Protein AF-T1JC54-F1 (afdb_monomer_lite)

pLDDT: mean 75.32, std 17.72, range [36.88, 95.38]

Secondary structure (DSSP, 8-state):
---------PPP----------EEEEETTEEEEE-HHHHHHHHHHHHHHHHHHHHHHHHHHHHHHHHHHHHHHHHTTT-TTSEEEGGGSPPPTT-HHHHHHTTTSEEEPHHHHHHHHHHHHHHHHHHTTS----TTHHHHHH--

InterPro domains:
  IPR022242 Transposable element P transposase-like, C-terminal [PF12596] (42-88)

Foldseek 3Di:
DDDDDDDPDPDPPPPVDDPPDQDFDDDDPDTDGQDPVNVVVVVVVVVVVVVVVVVVVLVVLLVLQQVQQVVCVVCCVPPVPQAAFLCVDDDDPSRVCCVPQVGNTGGGDPVSSVVSVVLVVVCCVQCPPHRDPDPPVVVVSPPD

Structure (mmCIF, N/CA/C/O backbone):
data_AF-T1JC54-F1
#
_entry.id   AF-T1JC54-F1
#
loop_
_atom_site.group_PDB
_atom_site.id
_atom_site.type_symbol
_atom_site.label_atom_id
_atom_site.label_alt_id
_atom_site.label_comp_id
_atom_site.label_asym_id
_atom_site.label_entity_id
_atom_site.label_seq_id
_atom_site.pdbx_PDB_ins_code
_atom_site.Cartn_x
_atom_site.Cartn_y
_atom_site.Cartn_z
_atom_site.occupancy
_atom_site.B_iso_or_equiv
_atom_site.auth_seq_id
_atom_site.auth_comp_id
_atom_site.auth_asym_id
_atom_site.auth_atom_id
_atom_site.pdbx_PDB_model_num
ATOM 1 N N . MET A 1 1 ? -21.654 61.729 -17.104 1.00 39.25 1 MET A N 1
ATOM 2 C CA . MET A 1 1 ? -22.690 60.831 -17.650 1.00 39.25 1 MET A CA 1
ATOM 3 C C . MET A 1 1 ? -22.700 59.593 -16.783 1.00 39.25 1 MET A C 1
ATOM 5 O O . MET A 1 1 ? -21.675 58.936 -16.685 1.00 39.25 1 MET A O 1
ATOM 9 N N . LEU A 1 2 ? -23.805 59.367 -16.080 1.00 36.88 2 LEU A N 1
ATOM 10 C CA . LEU A 1 2 ? -24.058 58.153 -15.312 1.00 36.88 2 LEU A CA 1
ATOM 11 C C . LEU A 1 2 ? -24.403 57.040 -16.307 1.00 36.88 2 LEU A C 1
ATOM 13 O O . LEU A 1 2 ? -25.342 57.209 -17.083 1.00 36.88 2 LEU A O 1
ATOM 17 N N . SER A 1 3 ? -23.667 55.932 -16.286 1.00 39.19 3 SER A N 1
ATOM 18 C CA . SER A 1 3 ? -24.131 54.663 -16.848 1.00 39.19 3 SER A CA 1
ATOM 19 C C . SER A 1 3 ? -24.284 53.671 -15.702 1.00 39.19 3 SER A C 1
ATOM 21 O O . SER A 1 3 ? -23.303 53.206 -15.126 1.00 39.19 3 SER A O 1
ATOM 23 N N . SER A 1 4 ? -25.541 53.434 -15.350 1.00 39.88 4 SER A N 1
ATOM 24 C CA . SER A 1 4 ? -26.026 52.384 -14.458 1.00 39.88 4 SER A CA 1
ATOM 25 C C . SER A 1 4 ? -25.863 50.991 -15.088 1.00 39.88 4 SER A C 1
ATOM 27 O O . SER A 1 4 ? -25.508 50.912 -16.263 1.00 39.88 4 SER A O 1
ATOM 29 N N . VAL A 1 5 ? -26.284 49.957 -14.332 1.00 38.44 5 VAL A N 1
ATOM 30 C CA . VAL A 1 5 ? -26.565 48.539 -14.698 1.00 38.44 5 VAL A CA 1
ATOM 31 C C . VAL A 1 5 ? -25.471 47.588 -14.185 1.00 38.44 5 VAL A C 1
ATOM 33 O O . VAL A 1 5 ? -24.309 47.783 -14.502 1.00 38.44 5 VAL A O 1
ATOM 36 N N . VAL A 1 6 ? -25.723 46.539 -13.394 1.00 41.41 6 VAL A N 1
ATOM 37 C CA . VAL A 1 6 ? -26.920 45.968 -12.745 1.00 41.41 6 VAL A CA 1
ATOM 38 C C . VAL A 1 6 ? -26.399 45.274 -11.481 1.00 41.41 6 VAL A C 1
ATOM 40 O O . VAL A 1 6 ? -25.429 44.525 -11.550 1.00 41.41 6 VAL A O 1
ATOM 43 N N . ILE A 1 7 ? -27.009 45.547 -10.328 1.00 41.47 7 ILE A N 1
ATOM 44 C CA . ILE A 1 7 ? -26.816 44.731 -9.128 1.00 41.47 7 ILE A CA 1
ATOM 45 C C . ILE A 1 7 ? -27.776 43.556 -9.301 1.00 41.47 7 ILE A C 1
ATOM 47 O O . ILE A 1 7 ? -28.990 43.764 -9.354 1.00 41.47 7 ILE A O 1
ATOM 51 N N . GLU A 1 8 ? -27.243 42.350 -9.480 1.00 43.28 8 GLU A N 1
ATOM 52 C CA . GLU A 1 8 ? -28.049 41.135 -9.412 1.00 43.28 8 GLU A CA 1
ATOM 53 C C . GLU A 1 8 ? -28.655 41.048 -8.009 1.00 43.28 8 GLU A C 1
ATOM 55 O O . GLU A 1 8 ? -27.952 40.942 -7.006 1.00 43.28 8 GLU A O 1
ATOM 60 N N . ASN A 1 9 ? -29.981 41.166 -7.949 1.00 43.69 9 ASN A N 1
ATOM 61 C CA . ASN A 1 9 ? -30.753 40.928 -6.743 1.00 43.69 9 ASN A CA 1
ATOM 62 C C . ASN A 1 9 ? -30.719 39.427 -6.447 1.00 43.69 9 ASN A C 1
ATOM 64 O O . ASN A 1 9 ? -31.554 38.676 -6.953 1.00 43.69 9 ASN A O 1
ATOM 68 N N . THR A 1 10 ? -29.772 38.982 -5.627 1.00 49.59 10 THR A N 1
ATOM 69 C CA . THR A 1 10 ? -29.915 37.715 -4.911 1.00 49.59 10 THR A CA 1
ATOM 70 C C . THR A 1 10 ? -31.122 37.872 -3.984 1.00 49.59 10 THR A C 1
ATOM 72 O O . THR A 1 10 ? -31.122 38.798 -3.166 1.00 49.59 10 THR A O 1
ATOM 75 N N . PRO A 1 11 ? -32.184 37.057 -4.106 1.00 49.34 11 PRO A N 1
ATOM 76 C CA . PRO A 1 11 ? -33.288 37.144 -3.165 1.00 49.34 11 PRO A CA 1
ATOM 77 C C . PRO A 1 11 ? -32.750 36.801 -1.768 1.00 49.34 11 PRO A C 1
ATOM 79 O O . PRO A 1 11 ? -31.991 35.833 -1.643 1.00 49.34 11 PRO A O 1
ATOM 82 N N . PRO A 1 12 ? -33.090 37.569 -0.717 1.00 49.19 12 PRO A N 1
ATOM 83 C CA . PRO A 1 12 ? -32.797 37.130 0.633 1.00 49.19 12 PRO A CA 1
ATOM 84 C C . PRO A 1 12 ? -33.576 35.833 0.852 1.00 49.19 12 PRO A C 1
ATOM 86 O O . PRO A 1 12 ? -34.796 35.795 0.693 1.00 49.19 12 PRO A O 1
ATOM 89 N N . LEU A 1 13 ? -32.86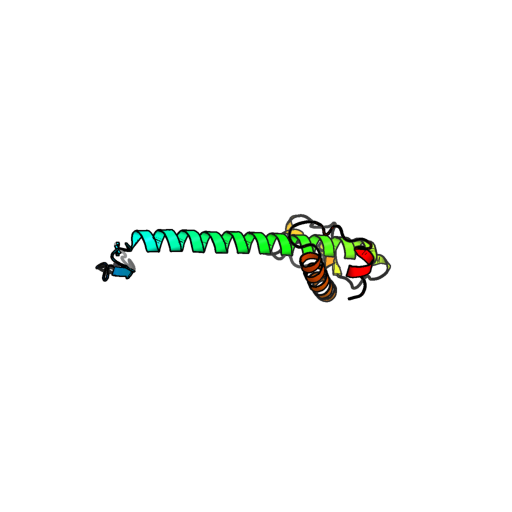2 34.752 1.156 1.00 49.97 13 LEU A N 1
ATOM 90 C CA . LEU A 1 13 ? -33.465 33.545 1.704 1.00 49.97 13 LEU A CA 1
ATOM 91 C C . LEU A 1 13 ? -33.923 33.877 3.132 1.00 49.97 13 LEU A C 1
ATOM 93 O O . LEU A 1 13 ? -33.269 33.497 4.095 1.00 49.97 13 LEU A O 1
ATOM 97 N N . ASP A 1 14 ? -35.032 34.607 3.258 1.00 49.25 14 ASP A N 1
ATOM 98 C CA . ASP A 1 14 ? -35.851 34.610 4.473 1.00 49.25 14 ASP A CA 1
ATOM 99 C C . ASP A 1 14 ? -36.591 33.270 4.507 1.00 49.25 14 ASP A C 1
ATOM 101 O O . ASP A 1 14 ? -37.769 33.149 4.167 1.00 49.25 14 ASP A O 1
ATOM 105 N N . VAL A 1 15 ? -35.848 32.219 4.846 1.00 50.69 15 VAL A N 1
ATOM 106 C CA . VAL A 1 15 ? -36.454 31.002 5.369 1.00 50.69 15 VAL A CA 1
ATOM 107 C C . VAL A 1 15 ? -36.618 31.272 6.855 1.00 50.69 15 VAL A C 1
ATOM 109 O O . VAL A 1 15 ? -35.665 31.151 7.621 1.00 50.69 15 VAL A O 1
ATOM 112 N N . ASP A 1 16 ? -37.812 31.719 7.237 1.00 45.62 16 ASP A N 1
ATOM 113 C CA . ASP A 1 16 ? -38.235 31.792 8.633 1.00 45.62 16 ASP A CA 1
ATOM 114 C C . ASP A 1 16 ? -38.258 30.355 9.173 1.00 45.62 16 ASP A C 1
ATOM 116 O O . ASP A 1 16 ? -39.225 29.609 9.000 1.00 45.62 16 ASP A O 1
ATOM 120 N N . TYR A 1 17 ? -37.112 29.912 9.696 1.00 47.28 17 TYR A N 1
ATOM 121 C CA . TYR A 1 17 ? -36.963 28.601 10.305 1.00 47.28 17 TYR A CA 1
ATOM 122 C C . TYR A 1 17 ? -37.704 28.623 11.638 1.00 47.28 17 TYR A C 1
ATOM 124 O O . TYR A 1 17 ? -37.202 29.105 12.654 1.00 47.28 17 TYR A O 1
ATOM 132 N N . THR A 1 18 ? -38.927 28.113 11.617 1.00 47.12 18 THR A N 1
ATOM 133 C CA . THR A 1 18 ? -39.642 27.712 12.822 1.00 47.12 18 THR A CA 1
ATOM 134 C C . THR A 1 18 ? -39.162 26.296 13.164 1.00 47.12 18 THR A C 1
ATOM 136 O O . THR A 1 18 ? -39.318 25.404 12.328 1.00 47.12 18 THR A O 1
ATOM 139 N N . PRO A 1 19 ? -38.522 26.061 14.330 1.00 47.00 19 PRO A N 1
ATOM 140 C CA . PRO A 1 19 ? -38.093 24.723 14.716 1.00 47.00 19 PRO A CA 1
ATOM 141 C C . PRO A 1 19 ? -39.348 23.918 15.038 1.00 47.00 19 PRO A C 1
ATOM 143 O O . PRO A 1 19 ? -39.925 24.045 16.121 1.00 47.00 19 PRO A O 1
ATOM 146 N N . GLU A 1 20 ? -39.830 23.149 14.071 1.00 57.28 20 GLU A N 1
ATOM 147 C CA . GLU A 1 20 ? -40.944 22.244 14.297 1.00 57.28 20 GLU A CA 1
ATOM 148 C C . GLU A 1 20 ? -40.407 20.874 14.741 1.00 57.28 20 GLU A C 1
ATOM 150 O O . GLU A 1 20 ? -39.703 20.188 14.003 1.00 57.28 20 GLU A O 1
ATOM 155 N N . GLU A 1 21 ? -40.819 20.518 15.966 1.00 58.88 21 GLU A N 1
ATOM 156 C CA . GLU A 1 21 ? -40.906 19.184 16.583 1.00 58.88 21 GLU A CA 1
ATOM 157 C C . GLU A 1 21 ? -39.758 18.741 17.521 1.00 58.88 21 GLU A C 1
ATOM 159 O O . GLU A 1 21 ? -38.793 18.084 17.138 1.00 58.88 21 GLU A O 1
ATOM 164 N N . GLU A 1 22 ? -39.941 19.001 18.828 1.00 51.47 22 GLU A N 1
ATOM 165 C CA . GLU A 1 22 ? -39.297 18.221 19.896 1.00 51.47 22 GLU A CA 1
ATOM 166 C C . GLU A 1 22 ? -39.735 16.749 19.793 1.00 51.47 22 GLU A C 1
ATOM 168 O O . GLU A 1 22 ? -40.912 16.415 19.968 1.00 51.47 22 GLU A O 1
ATOM 173 N N . ILE A 1 23 ? -38.785 15.843 19.549 1.00 53.81 23 ILE A N 1
ATOM 174 C CA . ILE A 1 23 ? -39.060 14.404 19.513 1.00 53.81 23 ILE A CA 1
ATOM 175 C C . ILE A 1 23 ? -39.040 13.872 20.950 1.00 53.81 23 ILE A C 1
ATOM 177 O O . ILE A 1 23 ? -37.984 13.682 21.556 1.00 53.81 23 ILE A O 1
ATOM 181 N N . ILE A 1 24 ? -40.228 13.618 21.503 1.00 52.25 24 ILE A N 1
ATOM 182 C CA . ILE A 1 24 ? -40.392 13.039 22.842 1.00 52.25 24 ILE A CA 1
ATOM 183 C C . ILE A 1 24 ? -40.366 11.510 22.744 1.00 52.25 24 ILE A C 1
ATOM 185 O O . ILE A 1 24 ? -41.358 10.880 22.368 1.00 52.25 24 ILE A O 1
ATOM 189 N N . MET A 1 25 ? -39.250 10.900 23.143 1.00 49.59 25 MET A N 1
ATOM 190 C CA . MET A 1 25 ? -39.117 9.442 23.242 1.00 49.59 25 MET A CA 1
ATOM 191 C C . MET A 1 25 ? -39.479 8.997 24.664 1.00 49.59 25 MET A C 1
ATOM 193 O O . MET A 1 25 ? -38.876 9.446 25.640 1.00 49.59 25 MET A O 1
ATOM 197 N N . ARG A 1 26 ? -40.486 8.122 24.800 1.00 45.19 26 ARG A N 1
ATOM 198 C CA . ARG A 1 26 ? -40.891 7.539 26.091 1.00 45.19 26 ARG A CA 1
ATOM 199 C C . ARG A 1 26 ? -40.381 6.108 26.205 1.00 45.19 26 ARG A C 1
ATOM 201 O O . ARG A 1 26 ? -40.763 5.264 25.400 1.00 45.19 26 ARG A O 1
ATOM 208 N N . SER A 1 27 ? -39.591 5.836 27.237 1.00 49.69 27 SER A N 1
ATOM 209 C CA . SER A 1 27 ? -39.210 4.484 27.653 1.00 49.69 27 SER A CA 1
ATOM 210 C C . SER A 1 27 ? -39.341 4.386 29.171 1.00 49.69 27 SER A C 1
ATOM 212 O O . SER A 1 27 ? -38.839 5.251 29.879 1.00 49.69 27 SER A O 1
ATOM 214 N N . ASP A 1 28 ? -40.065 3.370 29.646 1.00 55.16 28 ASP A N 1
ATOM 215 C CA . ASP A 1 28 ? -40.226 2.943 31.046 1.00 55.16 28 ASP A CA 1
ATOM 216 C C . ASP A 1 28 ? -40.091 4.050 32.116 1.00 55.16 28 ASP A C 1
ATOM 218 O O . ASP A 1 28 ? -39.202 4.032 32.962 1.00 55.16 28 ASP A O 1
ATOM 222 N N . ASN A 1 29 ? -41.051 4.986 32.099 1.00 57.31 29 ASN A N 1
ATOM 223 C CA . ASN A 1 29 ? -41.245 6.106 33.038 1.00 57.31 29 ASN A CA 1
ATOM 224 C C . ASN A 1 29 ? -40.254 7.285 32.984 1.00 57.31 29 ASN A C 1
ATOM 226 O O . ASN A 1 29 ? -40.401 8.207 33.789 1.00 57.31 29 ASN A O 1
ATOM 230 N N . GLU A 1 30 ? -39.350 7.348 32.008 1.00 52.66 30 GLU A N 1
ATOM 231 C CA . GLU A 1 30 ? -38.515 8.532 31.766 1.00 52.66 30 GLU A CA 1
ATOM 232 C C . GLU A 1 30 ? -38.902 9.232 30.452 1.00 52.66 30 GLU A C 1
ATOM 234 O O . GLU A 1 30 ? -39.148 8.601 29.418 1.00 52.66 30 GLU A O 1
ATOM 239 N N . ILE A 1 31 ? -39.015 10.563 30.512 1.00 54.59 31 ILE A N 1
ATOM 240 C CA . ILE A 1 31 ? -39.235 11.428 29.348 1.00 54.59 31 ILE A CA 1
ATOM 241 C C . ILE A 1 31 ? -37.868 11.971 28.943 1.00 54.59 31 ILE A C 1
ATOM 243 O O . ILE A 1 31 ? -37.303 12.792 29.662 1.00 54.59 31 ILE A O 1
ATOM 247 N N . PHE A 1 32 ? -37.360 11.531 27.793 1.00 53.59 32 PHE A N 1
ATOM 248 C CA . PHE A 1 32 ? -36.184 12.132 27.171 1.00 53.59 32 PHE A CA 1
ATOM 249 C C . PHE A 1 32 ? -36.642 13.136 26.113 1.00 53.59 32 PHE A C 1
ATOM 251 O O . PHE A 1 32 ? -37.328 12.775 25.154 1.00 53.59 32 PHE A O 1
ATOM 258 N N . THR A 1 33 ? -36.280 14.401 26.306 1.00 54.22 33 THR A N 1
ATOM 259 C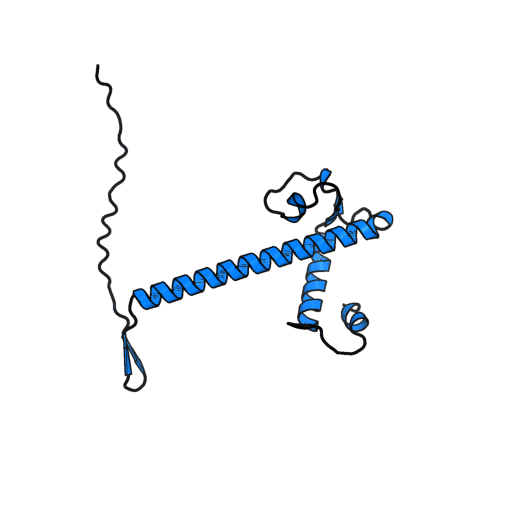 CA . THR A 1 33 ? -36.414 15.456 25.296 1.00 54.22 33 THR A CA 1
ATOM 260 C C . THR A 1 33 ? -35.115 15.520 24.510 1.00 54.22 33 THR A C 1
ATOM 262 O O . THR A 1 33 ? -34.093 15.921 25.066 1.00 54.22 33 THR A O 1
ATOM 265 N N . ILE A 1 34 ? -35.144 15.097 23.246 1.00 59.38 34 ILE A N 1
ATOM 266 C CA . ILE A 1 34 ? -34.014 15.274 22.333 1.00 59.38 34 ILE A CA 1
ATOM 267 C C . ILE A 1 34 ? -34.160 16.660 21.710 1.00 59.38 34 ILE A C 1
ATOM 269 O O . ILE A 1 34 ? -35.177 16.953 21.080 1.00 59.38 34 ILE A O 1
ATOM 273 N N . THR A 1 35 ? -33.166 17.517 21.912 1.00 65.44 35 THR A N 1
ATOM 274 C CA . THR A 1 35 ? -33.147 18.860 21.331 1.00 65.44 35 THR A CA 1
ATOM 275 C C . THR A 1 35 ? -32.480 18.850 19.958 1.00 65.44 35 THR A C 1
ATOM 277 O O . THR A 1 35 ? -31.672 17.979 19.638 1.00 65.44 35 THR A O 1
ATOM 280 N N . GLU A 1 36 ? -32.772 19.858 19.139 1.00 64.38 36 GLU A N 1
ATOM 281 C CA . GLU A 1 36 ? -32.110 20.068 17.843 1.00 64.38 36 GLU A CA 1
ATOM 282 C C . GLU A 1 36 ? -30.578 20.151 17.985 1.00 64.38 36 GLU A C 1
ATOM 284 O O . GLU A 1 36 ? -29.826 19.683 17.130 1.00 64.38 36 GLU A O 1
ATOM 289 N N . LYS A 1 37 ? -30.110 20.663 19.129 1.00 63.81 37 LYS A N 1
ATOM 290 C CA . LYS A 1 37 ? -28.698 20.696 19.494 1.00 63.81 37 LYS A CA 1
ATOM 291 C C . LYS A 1 37 ? -28.108 19.290 19.641 1.00 63.81 37 LYS A C 1
ATOM 293 O O . LYS A 1 37 ? -27.035 19.048 19.094 1.00 63.81 37 LYS A O 1
ATOM 298 N N . ASP A 1 38 ? -28.822 18.369 20.288 1.00 63.78 38 ASP A N 1
ATOM 299 C CA . ASP A 1 38 ? -28.389 16.975 20.450 1.00 63.78 38 ASP A CA 1
ATOM 300 C C . ASP A 1 38 ? -28.308 16.252 19.092 1.00 63.78 38 ASP A C 1
ATOM 302 O O . ASP A 1 38 ? -27.371 15.494 18.849 1.00 63.78 38 ASP A O 1
ATOM 306 N N . LEU A 1 39 ? -29.232 16.535 18.161 1.00 62.81 39 LEU A N 1
ATOM 307 C CA . LEU A 1 39 ? -29.129 16.044 16.777 1.00 62.81 39 LEU A CA 1
ATOM 308 C C . LEU A 1 39 ? -27.957 16.676 16.017 1.00 62.81 39 LEU A C 1
ATOM 310 O O . LEU A 1 39 ? -27.293 15.987 15.242 1.00 62.81 39 LEU A O 1
ATOM 314 N N . SER A 1 40 ? -27.703 17.973 16.215 1.00 65.56 40 SER A N 1
ATOM 315 C CA . SER A 1 40 ? -26.614 18.687 15.539 1.00 65.56 40 SER A CA 1
ATOM 316 C C . SER A 1 40 ? -25.234 18.197 15.985 1.00 65.56 40 SER A C 1
ATOM 318 O O . SER A 1 40 ? -24.353 18.011 15.147 1.00 65.56 40 SER A O 1
ATOM 320 N N . GLU A 1 41 ? -25.059 17.918 17.280 1.00 61.06 41 GLU A N 1
ATOM 321 C CA . GLU A 1 41 ? -23.803 17.421 17.847 1.00 61.06 41 GLU A CA 1
ATOM 322 C C . GLU A 1 41 ? -23.524 15.983 17.379 1.00 61.06 41 GLU A C 1
ATOM 324 O O . GLU A 1 41 ? -22.431 15.703 16.890 1.00 61.06 41 GLU A O 1
ATOM 329 N N . VAL A 1 42 ? -24.534 15.102 17.386 1.00 65.31 42 VAL A N 1
ATOM 330 C CA . VAL A 1 42 ? -24.408 13.724 16.865 1.00 65.31 42 VAL A CA 1
ATOM 331 C C . VAL A 1 42 ? -24.083 13.700 15.365 1.00 65.31 42 VAL A C 1
ATOM 333 O O . VAL A 1 42 ? -23.312 12.854 14.911 1.00 65.31 42 VAL A O 1
ATOM 336 N N . ASN A 1 43 ? -24.646 14.623 14.581 1.00 66.62 43 ASN A N 1
ATOM 337 C CA . ASN A 1 43 ? -24.388 14.706 13.142 1.00 66.62 43 ASN A CA 1
ATOM 338 C C . ASN A 1 43 ? -22.954 15.182 12.842 1.00 66.62 43 ASN A C 1
ATOM 340 O O . ASN A 1 43 ? -22.282 14.615 11.981 1.00 66.62 43 ASN A O 1
ATOM 344 N N . LEU A 1 44 ? -22.448 16.165 13.596 1.00 74.00 44 LEU A N 1
ATOM 345 C CA . LEU A 1 44 ? -21.062 16.632 13.476 1.00 74.00 44 LEU A CA 1
ATOM 346 C C . LEU A 1 44 ? -20.046 15.552 13.871 1.00 74.00 44 LEU A C 1
ATOM 348 O O . LEU A 1 44 ? -19.041 15.382 13.178 1.00 74.00 44 LEU A O 1
ATOM 352 N N . ASP A 1 45 ? -20.320 14.789 14.929 1.00 82.62 45 ASP A N 1
ATOM 353 C CA . ASP A 1 45 ? -19.465 13.671 15.343 1.00 82.62 45 ASP A CA 1
ATOM 354 C C . ASP A 1 45 ? -19.436 12.550 14.293 1.00 82.62 45 ASP A C 1
ATOM 356 O O . ASP A 1 45 ? -18.381 11.973 14.018 1.00 82.62 45 ASP A O 1
ATOM 360 N N . LEU A 1 46 ? -20.577 12.265 13.659 1.00 83.06 46 LEU A N 1
ATOM 361 C CA . LEU A 1 46 ? -20.671 11.265 12.598 1.00 83.06 46 LEU A CA 1
ATOM 362 C C . LEU A 1 46 ? -19.951 11.707 11.313 1.00 83.06 46 LEU A C 1
ATOM 364 O O . LEU A 1 46 ? -19.236 10.906 10.711 1.00 83.06 46 LEU A O 1
ATOM 368 N N . LEU A 1 47 ? -20.113 12.969 10.905 1.00 84.94 47 LEU A N 1
ATOM 369 C CA . LEU A 1 47 ? -19.392 13.551 9.765 1.00 84.94 47 LEU A CA 1
ATOM 370 C C . LEU A 1 47 ? -17.882 13.455 9.971 1.00 84.94 47 LEU A C 1
ATOM 372 O O . LEU A 1 47 ? -17.173 12.926 9.117 1.00 84.94 47 LEU A O 1
ATOM 376 N N . LYS A 1 48 ? -17.410 13.872 11.147 1.00 86.50 48 LYS A N 1
ATOM 377 C CA . LYS A 1 48 ? -15.997 13.794 11.511 1.00 86.50 48 LYS A CA 1
ATOM 378 C C . LYS A 1 48 ? -15.469 12.358 11.465 1.00 86.50 48 LYS A C 1
ATOM 380 O O . LYS A 1 48 ? -14.380 12.125 10.952 1.00 86.50 48 LYS A O 1
ATOM 385 N N . PHE A 1 49 ? -16.239 11.389 11.960 1.00 85.25 49 PHE A N 1
ATOM 386 C CA . PHE A 1 49 ? -15.860 9.977 11.889 1.00 85.25 49 PHE A CA 1
ATOM 387 C C . PHE A 1 49 ? -15.673 9.492 10.442 1.00 85.25 49 PHE A C 1
ATOM 389 O O . PHE A 1 49 ? -14.714 8.772 10.161 1.00 85.25 49 PHE A O 1
ATOM 396 N N . PHE A 1 50 ? -16.563 9.876 9.521 1.00 85.81 50 PHE A N 1
ATOM 397 C CA . PHE A 1 50 ? -16.436 9.497 8.111 1.00 85.81 50 PHE A CA 1
ATOM 398 C C . PHE A 1 50 ? -15.239 10.160 7.429 1.00 85.81 50 PHE A C 1
ATOM 400 O O . PHE A 1 50 ? -14.528 9.481 6.692 1.00 85.81 50 PHE A O 1
ATOM 407 N N . GLU A 1 51 ? -14.983 11.437 7.712 1.00 89.25 51 GLU A N 1
ATOM 408 C CA . GLU A 1 51 ? -13.802 12.147 7.205 1.00 89.25 51 GLU A CA 1
ATOM 409 C C . GLU A 1 51 ? -12.502 11.488 7.691 1.00 89.25 51 GLU A C 1
ATOM 411 O O . GLU A 1 51 ? -11.589 11.242 6.904 1.00 89.25 51 GLU A O 1
ATOM 416 N N . GLU A 1 52 ? -12.422 11.131 8.977 1.00 90.62 52 GLU A N 1
ATOM 417 C CA . GLU A 1 52 ? -11.270 10.415 9.539 1.00 90.62 52 GLU A CA 1
ATOM 418 C C . GLU A 1 52 ? -11.078 9.039 8.881 1.00 90.62 52 GLU A C 1
ATOM 420 O O . GLU A 1 52 ? -9.956 8.666 8.533 1.00 90.62 52 GLU A O 1
ATOM 425 N N . GLN A 1 53 ? -12.168 8.300 8.665 1.00 88.56 53 GLN A N 1
ATOM 426 C CA . GLN A 1 53 ? -12.160 7.022 7.947 1.00 88.56 53 GLN A CA 1
ATOM 427 C C . GLN A 1 53 ? -11.656 7.168 6.509 1.00 88.56 53 GLN A C 1
ATOM 429 O O . GLN A 1 53 ? -10.805 6.391 6.079 1.00 88.56 53 GLN A O 1
ATOM 434 N N . GLU A 1 54 ? -12.148 8.159 5.768 1.00 89.31 54 GLU A N 1
ATOM 435 C CA . GLU A 1 54 ? -11.740 8.411 4.386 1.00 89.31 54 GLU A CA 1
ATOM 436 C C . GLU A 1 54 ? -10.246 8.735 4.294 1.00 89.31 54 GLU A C 1
ATOM 438 O O . GLU A 1 54 ? -9.537 8.156 3.469 1.00 89.31 54 GLU A O 1
ATOM 443 N N . VAL A 1 55 ? -9.739 9.577 5.200 1.00 89.06 55 VAL A N 1
ATOM 444 C CA . VAL A 1 55 ? -8.309 9.904 5.278 1.00 89.06 55 VAL A CA 1
ATOM 445 C C . VAL A 1 55 ? -7.473 8.660 5.586 1.00 89.06 55 VAL A C 1
ATOM 447 O O . VAL A 1 55 ? -6.453 8.436 4.933 1.00 89.06 55 VAL A O 1
ATOM 450 N N . CYS A 1 56 ? -7.890 7.829 6.546 1.00 89.19 56 CYS A N 1
ATOM 451 C CA . CYS A 1 56 ? -7.197 6.576 6.855 1.00 89.19 56 CYS A CA 1
ATOM 452 C C . CYS A 1 56 ? -7.152 5.634 5.646 1.00 89.19 56 CYS A C 1
ATOM 454 O O . CYS A 1 56 ? -6.076 5.144 5.303 1.00 89.19 56 CYS A O 1
ATOM 456 N N . ASN A 1 57 ? -8.285 5.433 4.972 1.00 90.00 57 ASN A N 1
ATOM 457 C CA . ASN A 1 57 ? -8.373 4.573 3.792 1.00 90.00 57 ASN A CA 1
ATOM 458 C C . ASN A 1 57 ? -7.473 5.089 2.661 1.00 90.00 57 ASN A C 1
ATOM 460 O O . ASN A 1 57 ? -6.728 4.315 2.065 1.00 90.00 57 ASN A O 1
ATOM 464 N N . HIS A 1 58 ? -7.464 6.402 2.419 1.00 90.50 58 HIS A N 1
ATOM 465 C CA . HIS A 1 58 ? -6.602 7.006 1.405 1.00 90.50 58 HIS A CA 1
ATOM 466 C C . HIS A 1 58 ? -5.108 6.804 1.713 1.00 90.50 58 HIS A C 1
ATOM 468 O O . HIS A 1 58 ? -4.336 6.429 0.831 1.00 90.50 58 HIS A O 1
ATOM 474 N N . ILE A 1 59 ? -4.693 6.979 2.973 1.00 90.69 59 ILE A N 1
ATOM 475 C CA . ILE A 1 59 ? -3.305 6.734 3.401 1.00 90.69 59 ILE A CA 1
ATOM 476 C C . ILE A 1 59 ? -2.912 5.266 3.189 1.00 90.69 59 ILE A C 1
ATOM 478 O O . ILE A 1 59 ? -1.796 4.987 2.742 1.00 90.69 59 ILE A O 1
ATOM 482 N N . GLU A 1 60 ? -3.801 4.323 3.503 1.00 91.81 60 GLU A N 1
ATOM 483 C CA . GLU A 1 60 ? -3.549 2.894 3.298 1.00 91.81 60 GLU A CA 1
ATOM 484 C C . GLU A 1 60 ? -3.430 2.538 1.809 1.00 91.81 60 GLU A C 1
ATOM 486 O O . GLU A 1 60 ? -2.514 1.803 1.425 1.00 91.81 60 GLU A O 1
ATOM 491 N N . GLU A 1 61 ? -4.290 3.098 0.957 1.00 92.12 61 GLU A N 1
ATOM 492 C CA . GLU A 1 61 ? -4.234 2.916 -0.497 1.00 92.12 61 GLU A CA 1
ATOM 493 C C . GLU A 1 61 ? -2.924 3.448 -1.097 1.00 92.12 61 GLU A C 1
ATOM 495 O O . GLU A 1 61 ? -2.255 2.742 -1.863 1.00 92.12 61 GLU A O 1
ATOM 500 N N . GLU A 1 62 ? -2.509 4.658 -0.718 1.00 91.94 62 GLU A N 1
ATOM 501 C CA . GLU A 1 62 ? -1.234 5.244 -1.149 1.00 91.94 62 GLU A CA 1
ATOM 502 C C . GLU A 1 62 ? -0.035 4.444 -0.618 1.00 91.94 62 GLU A C 1
ATOM 504 O O . GLU A 1 62 ? 0.928 4.180 -1.347 1.00 91.94 62 GLU A O 1
ATOM 509 N N . GLY A 1 63 ? -0.106 3.973 0.630 1.00 92.94 63 GLY A N 1
ATOM 510 C CA . GLY A 1 63 ? 0.900 3.090 1.218 1.00 92.94 63 GLY A CA 1
ATOM 511 C C . GLY A 1 63 ? 1.049 1.780 0.441 1.00 92.94 63 GLY A C 1
ATOM 512 O O . GLY A 1 63 ? 2.171 1.341 0.155 1.00 92.94 63 GLY A O 1
ATOM 513 N N . LEU A 1 64 ? -0.065 1.177 0.023 1.00 94.62 64 LEU A N 1
ATOM 514 C CA . LEU A 1 64 ? -0.053 -0.035 -0.791 1.00 94.62 64 LEU A CA 1
ATOM 515 C C . LEU A 1 64 ? 0.534 0.225 -2.184 1.00 94.62 64 LEU A C 1
ATOM 517 O O . LEU A 1 64 ? 1.360 -0.570 -2.642 1.00 94.62 64 LEU A O 1
ATOM 521 N N . LYS A 1 65 ? 0.190 1.348 -2.835 1.00 93.25 65 LYS A N 1
ATOM 522 C CA . LYS A 1 65 ? 0.799 1.769 -4.115 1.00 93.25 65 LYS A CA 1
ATOM 523 C C . LYS A 1 65 ? 2.313 1.937 -3.989 1.00 93.25 65 LYS A C 1
ATOM 525 O O . LYS A 1 65 ? 3.051 1.493 -4.869 1.00 93.25 65 LYS A O 1
ATOM 530 N N . TYR A 1 66 ? 2.796 2.516 -2.891 1.00 92.81 66 TYR A N 1
ATOM 531 C CA . TYR A 1 66 ? 4.230 2.659 -2.637 1.00 92.81 66 TYR A CA 1
ATOM 532 C C . TYR A 1 66 ? 4.937 1.298 -2.534 1.00 92.81 66 TYR A C 1
ATOM 534 O O . TYR A 1 66 ? 5.938 1.054 -3.218 1.00 92.81 66 TYR A O 1
ATOM 542 N N . ILE A 1 67 ? 4.395 0.375 -1.730 1.00 93.69 67 ILE A N 1
ATOM 543 C CA . ILE A 1 67 ? 4.937 -0.987 -1.580 1.00 93.69 67 ILE A CA 1
ATOM 544 C C . ILE A 1 67 ? 4.913 -1.725 -2.925 1.00 93.69 67 ILE A C 1
ATOM 546 O O . ILE A 1 67 ? 5.895 -2.375 -3.300 1.00 93.69 67 ILE A O 1
ATOM 550 N N . ALA A 1 68 ? 3.821 -1.587 -3.678 1.00 94.38 68 ALA A N 1
ATOM 551 C CA . ALA A 1 68 ? 3.671 -2.144 -5.015 1.00 94.38 68 ALA A CA 1
ATOM 552 C C . ALA A 1 68 ? 4.753 -1.624 -5.966 1.00 94.38 68 ALA A C 1
ATOM 554 O O . ALA A 1 68 ? 5.433 -2.413 -6.626 1.00 94.38 68 ALA A O 1
ATOM 555 N N . GLY A 1 69 ? 4.953 -0.308 -6.004 1.00 93.00 69 GLY A N 1
ATOM 556 C CA . GLY A 1 69 ? 5.962 0.331 -6.839 1.00 93.00 69 GLY A CA 1
ATOM 557 C C . GLY A 1 69 ? 7.380 -0.117 -6.498 1.00 93.00 69 GLY A C 1
ATOM 558 O O . GLY A 1 69 ? 8.187 -0.399 -7.390 1.00 93.00 69 GLY A O 1
ATOM 559 N N . TYR A 1 70 ? 7.667 -0.295 -5.207 1.00 92.25 70 TYR A N 1
ATOM 560 C CA . TYR A 1 70 ? 8.939 -0.846 -4.748 1.00 92.25 70 TYR A CA 1
ATOM 561 C C . TYR A 1 70 ? 9.137 -2.292 -5.217 1.00 92.25 70 TYR A C 1
ATOM 563 O O . TYR A 1 70 ? 10.196 -2.633 -5.753 1.00 92.25 70 TYR A O 1
ATOM 571 N N . ALA A 1 71 ? 8.123 -3.147 -5.068 1.00 92.94 71 ALA A N 1
ATOM 572 C CA . ALA A 1 71 ? 8.176 -4.527 -5.546 1.00 92.94 71 ALA A CA 1
ATOM 573 C C . ALA A 1 71 ? 8.395 -4.585 -7.068 1.00 92.94 71 ALA A C 1
ATOM 575 O O . ALA A 1 71 ? 9.276 -5.310 -7.538 1.00 92.94 71 ALA A O 1
ATOM 576 N N . CYS A 1 72 ? 7.676 -3.763 -7.837 1.00 93.69 72 CYS A N 1
ATOM 577 C CA . CYS A 1 72 ? 7.857 -3.649 -9.284 1.00 93.69 72 CYS A CA 1
ATOM 578 C C . CYS A 1 72 ? 9.295 -3.254 -9.634 1.00 93.69 72 CYS A C 1
ATOM 580 O O . CYS A 1 72 ? 9.934 -3.912 -10.455 1.00 93.69 72 CYS A O 1
ATOM 582 N N . PHE A 1 73 ? 9.853 -2.247 -8.956 1.00 91.81 73 PHE A N 1
ATOM 583 C CA . PHE A 1 73 ? 11.244 -1.837 -9.147 1.00 91.81 73 PHE A CA 1
ATOM 584 C C . PHE A 1 73 ? 12.234 -2.977 -8.863 1.00 91.81 73 PHE A C 1
ATOM 586 O O . PHE A 1 73 ? 13.148 -3.215 -9.657 1.00 91.81 73 PHE A O 1
ATOM 593 N N . ARG A 1 74 ? 12.035 -3.727 -7.770 1.00 93.06 74 ARG A N 1
ATOM 594 C CA . ARG A 1 74 ? 12.899 -4.856 -7.377 1.00 93.06 74 ARG A CA 1
ATOM 595 C C . ARG A 1 74 ? 12.893 -5.997 -8.393 1.00 93.06 74 ARG A C 1
ATOM 597 O O . ARG A 1 74 ? 13.932 -6.627 -8.581 1.00 93.06 74 ARG A O 1
ATOM 604 N N . PHE A 1 75 ? 11.762 -6.259 -9.046 1.00 92.31 75 PHE A N 1
ATOM 605 C CA . PHE A 1 75 ? 11.605 -7.375 -9.987 1.00 92.31 75 PHE A CA 1
ATOM 606 C C . PHE A 1 75 ? 11.589 -6.969 -11.467 1.00 92.31 75 PHE A C 1
ATOM 608 O O . PHE A 1 75 ? 11.457 -7.836 -12.335 1.00 92.31 75 PHE A O 1
ATOM 615 N N . ARG A 1 76 ? 11.814 -5.689 -11.781 1.00 90.69 76 ARG A N 1
ATOM 616 C CA . ARG A 1 76 ? 11.718 -5.132 -13.143 1.00 90.69 76 ARG A CA 1
ATOM 617 C C . ARG A 1 76 ? 12.561 -5.852 -14.195 1.00 90.69 76 ARG A C 1
ATOM 619 O O . ARG A 1 76 ? 12.178 -5.920 -15.353 1.00 90.69 76 ARG A O 1
ATOM 626 N N . ALA A 1 77 ? 13.724 -6.383 -13.806 1.00 91.81 77 ALA A N 1
ATOM 627 C CA . ALA A 1 77 ? 14.616 -7.076 -14.736 1.00 91.81 77 ALA A CA 1
ATOM 628 C C . ALA A 1 77 ? 13.995 -8.379 -15.263 1.00 91.81 77 ALA A C 1
ATOM 630 O O . ALA A 1 77 ? 14.308 -8.809 -16.368 1.00 91.81 77 ALA A O 1
ATOM 631 N N . LYS A 1 78 ? 13.123 -9.003 -14.462 1.00 95.38 78 LYS A N 1
ATOM 632 C CA . LYS A 1 78 ? 12.420 -10.239 -14.805 1.00 95.38 78 LYS A CA 1
ATOM 633 C C . LYS A 1 78 ? 11.029 -9.968 -15.378 1.00 95.38 78 LYS A C 1
ATOM 635 O O . LYS A 1 78 ? 10.598 -10.698 -16.263 1.00 95.38 78 LYS A O 1
ATOM 640 N N . TYR A 1 79 ? 10.353 -8.937 -14.876 1.00 92.44 79 TYR A N 1
ATOM 641 C CA . TYR A 1 79 ? 8.988 -8.578 -15.260 1.00 92.44 79 TYR A CA 1
ATOM 642 C C . TYR A 1 79 ? 8.909 -7.068 -15.552 1.00 92.44 79 TYR A C 1
ATOM 644 O O . TYR A 1 79 ? 8.540 -6.281 -14.675 1.00 92.44 79 TYR A O 1
ATOM 652 N N . PRO A 1 80 ? 9.331 -6.635 -16.752 1.00 89.56 80 PRO A N 1
ATOM 653 C CA . PRO A 1 80 ? 9.363 -5.218 -17.114 1.00 89.56 80 PRO A CA 1
ATOM 654 C C . PRO A 1 80 ? 7.966 -4.612 -17.320 1.00 89.56 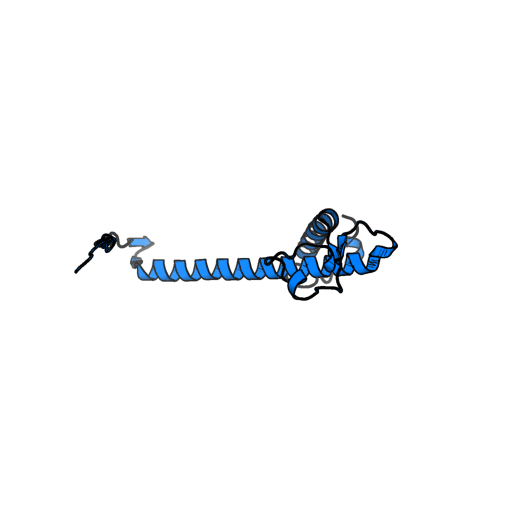80 PRO A C 1
ATOM 656 O O . PRO A 1 80 ? 7.842 -3.399 -17.395 1.00 89.56 80 PRO A O 1
ATOM 659 N N . ASP A 1 81 ? 6.930 -5.445 -17.405 1.00 90.81 81 ASP A N 1
ATOM 660 C CA . ASP A 1 81 ? 5.527 -5.102 -17.648 1.00 90.81 81 ASP A CA 1
ATOM 661 C C . ASP A 1 81 ? 4.703 -4.895 -16.362 1.00 90.81 81 ASP A C 1
ATOM 663 O O . ASP A 1 81 ? 3.494 -4.677 -16.426 1.00 90.81 81 ASP A O 1
ATOM 667 N N . LEU A 1 82 ? 5.331 -4.969 -15.181 1.00 89.81 82 LEU A N 1
ATOM 668 C CA . LEU A 1 82 ? 4.637 -4.793 -13.898 1.00 89.81 82 LEU A CA 1
ATOM 669 C C . LEU A 1 82 ? 4.190 -3.352 -13.621 1.00 89.81 82 LEU A C 1
ATOM 671 O O . LEU A 1 82 ? 3.340 -3.140 -12.756 1.00 89.81 82 LEU A O 1
ATOM 675 N N . GLY A 1 83 ? 4.741 -2.373 -14.330 1.00 90.31 83 GLY A N 1
ATOM 676 C CA . GLY A 1 83 ? 4.411 -0.967 -14.156 1.00 90.31 83 GLY A CA 1
ATOM 677 C C . GLY A 1 83 ? 5.294 -0.062 -15.002 1.00 90.31 83 GLY A C 1
ATOM 678 O O . GLY A 1 83 ? 6.216 -0.525 -15.674 1.00 90.31 83 GLY A O 1
ATOM 679 N N . ASP A 1 84 ? 5.026 1.234 -14.922 1.00 88.62 84 ASP A N 1
ATOM 680 C CA . ASP A 1 84 ? 5.686 2.253 -15.728 1.00 88.62 84 ASP A CA 1
ATOM 681 C C . ASP A 1 84 ? 6.604 3.128 -14.876 1.00 88.62 84 ASP A C 1
ATOM 683 O O . ASP A 1 84 ? 6.398 3.316 -13.677 1.00 88.62 84 ASP A O 1
ATOM 687 N N . TYR A 1 85 ? 7.648 3.685 -15.489 1.00 85.00 85 TYR A N 1
ATOM 688 C CA . TYR A 1 85 ? 8.442 4.702 -14.806 1.00 85.00 85 TYR A CA 1
ATOM 689 C C . TYR A 1 85 ? 7.585 5.934 -14.558 1.00 85.00 85 TYR A C 1
ATOM 691 O O . TYR A 1 85 ? 6.977 6.459 -15.487 1.00 85.00 85 TYR A O 1
ATOM 699 N N . MET A 1 86 ? 7.624 6.425 -13.324 1.00 81.06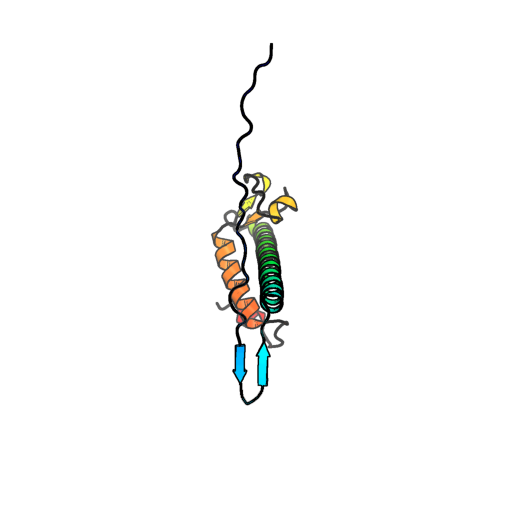 86 MET A N 1
ATOM 700 C CA . MET A 1 86 ? 6.846 7.577 -12.887 1.00 81.06 86 MET A CA 1
ATOM 701 C C . MET A 1 86 ? 7.049 8.813 -13.777 1.00 81.06 86 MET A C 1
ATOM 703 O O . MET A 1 86 ? 6.085 9.425 -14.216 1.00 81.06 86 MET A O 1
ATOM 707 N N . ARG A 1 87 ? 8.296 9.077 -14.180 1.00 78.50 87 ARG A N 1
ATOM 708 C CA . ARG A 1 87 ? 8.676 10.153 -15.114 1.00 78.50 87 ARG A CA 1
ATOM 709 C C . ARG A 1 87 ? 7.996 10.114 -16.491 1.00 78.50 87 ARG A C 1
ATOM 711 O O . ARG A 1 87 ? 8.056 11.091 -17.227 1.00 78.50 87 ARG A O 1
ATOM 718 N N . ASN A 1 88 ? 7.458 8.959 -16.888 1.00 81.81 88 ASN A N 1
ATOM 719 C CA . ASN A 1 88 ? 6.794 8.773 -18.178 1.00 81.81 88 ASN A CA 1
ATOM 720 C C . ASN A 1 88 ? 5.274 8.969 -18.078 1.00 81.81 88 ASN A C 1
ATOM 722 O O . ASN A 1 88 ? 4.596 8.899 -19.102 1.00 81.81 88 ASN A O 1
ATOM 726 N N . LEU A 1 89 ? 4.738 9.140 -16.869 1.00 81.75 89 LEU A N 1
ATOM 727 C CA . LEU A 1 89 ? 3.310 9.285 -16.632 1.00 81.75 89 LEU A CA 1
ATOM 728 C C . LEU A 1 89 ? 2.932 10.761 -16.587 1.00 81.75 89 LEU A C 1
ATOM 730 O O . LEU A 1 89 ? 3.701 11.611 -16.138 1.00 81.75 89 LEU A O 1
ATOM 734 N N . GLU A 1 90 ? 1.725 11.058 -17.061 1.00 80.75 90 GLU A N 1
ATOM 735 C CA . GLU A 1 90 ? 1.135 12.370 -16.839 1.00 80.75 90 GLU A CA 1
ATOM 736 C C . GLU A 1 90 ? 0.842 12.530 -15.350 1.00 80.75 90 GLU A C 1
ATOM 738 O O . GLU A 1 90 ? 0.291 11.636 -14.703 1.00 80.75 90 GLU A O 1
ATOM 743 N N . PHE A 1 91 ? 1.258 13.669 -14.806 1.00 72.00 91 PHE A N 1
ATOM 744 C CA . PHE A 1 91 ? 1.131 13.949 -13.389 1.00 72.00 91 PHE A CA 1
ATOM 745 C C . PHE A 1 91 ? -0.353 14.024 -13.009 1.00 72.00 91 PHE A C 1
ATOM 747 O O . PHE A 1 91 ? -1.102 14.838 -13.550 1.00 72.00 91 PHE A O 1
ATOM 754 N N . SER A 1 92 ? -0.775 13.166 -12.083 1.00 69.31 92 SER A N 1
ATOM 755 C CA . SER A 1 92 ? -2.103 13.206 -11.477 1.00 69.31 92 SER A CA 1
ATOM 756 C C . SER A 1 92 ? -1.972 13.808 -10.085 1.00 69.31 92 SER A C 1
ATOM 758 O O . SER A 1 92 ? -1.273 13.249 -9.247 1.00 69.31 92 SER A O 1
ATOM 760 N N . ASN A 1 93 ? -2.683 14.904 -9.815 1.00 63.16 93 ASN A N 1
ATOM 761 C CA . ASN A 1 93 ? -2.677 15.573 -8.504 1.00 63.16 93 ASN A CA 1
ATOM 762 C C . ASN A 1 93 ? -3.354 14.749 -7.385 1.00 63.16 93 ASN A C 1
ATOM 764 O O . ASN A 1 93 ? -3.566 15.266 -6.293 1.00 63.16 93 ASN A O 1
ATOM 768 N N . LEU A 1 94 ? -3.782 13.517 -7.675 1.00 67.50 94 LEU A N 1
ATOM 769 C CA . LEU A 1 94 ? -4.538 12.667 -6.754 1.00 67.50 94 LEU A CA 1
ATOM 770 C C . LEU A 1 94 ? -3.685 11.581 -6.084 1.00 67.50 94 LEU A C 1
ATOM 772 O O . LEU A 1 94 ? -4.123 11.026 -5.084 1.00 67.50 94 LEU A O 1
ATOM 776 N N . ASP A 1 95 ? -2.494 11.280 -6.610 1.00 79.00 95 ASP A N 1
ATOM 777 C CA . ASP A 1 95 ? -1.645 10.199 -6.096 1.00 79.00 95 ASP A CA 1
ATOM 778 C C . ASP A 1 95 ? -0.423 10.782 -5.374 1.00 79.00 95 ASP A C 1
ATOM 780 O O . ASP A 1 95 ? 0.540 11.216 -6.007 1.00 79.00 95 ASP A O 1
ATOM 784 N N . TRP A 1 96 ? -0.412 10.739 -4.042 1.00 83.75 96 TRP A N 1
ATOM 785 C CA . TRP A 1 96 ? 0.689 11.267 -3.220 1.00 83.75 96 TRP A CA 1
ATOM 786 C C . TRP A 1 96 ? 2.025 10.584 -3.513 1.00 83.75 96 TRP A C 1
ATOM 788 O O . TRP A 1 96 ? 3.097 11.178 -3.374 1.00 83.75 96 TRP A O 1
ATOM 798 N N . VAL A 1 97 ? 1.983 9.325 -3.946 1.00 79.62 97 VAL A N 1
ATOM 799 C CA . VAL A 1 97 ? 3.185 8.595 -4.359 1.00 79.62 97 VAL A CA 1
ATOM 800 C C . VAL A 1 97 ? 3.889 9.281 -5.544 1.00 79.62 97 VAL A C 1
ATOM 802 O O . VAL A 1 97 ? 5.119 9.234 -5.611 1.00 79.62 97 VAL A O 1
ATOM 805 N N . MET A 1 98 ? 3.152 9.969 -6.427 1.00 79.88 98 MET A N 1
ATOM 806 C CA . MET A 1 98 ? 3.714 10.767 -7.530 1.00 79.88 98 MET A CA 1
ATOM 807 C C . MET A 1 98 ? 4.421 12.032 -7.033 1.00 79.88 98 MET A C 1
ATOM 809 O O . MET A 1 98 ? 5.507 12.364 -7.514 1.00 79.88 98 MET A O 1
ATOM 813 N N . ASP A 1 99 ? 3.839 12.700 -6.035 1.00 80.75 99 ASP A N 1
ATOM 814 C CA . ASP A 1 99 ? 4.396 13.916 -5.433 1.00 80.75 99 ASP A CA 1
ATOM 815 C C . ASP A 1 99 ? 5.722 13.659 -4.717 1.00 80.75 99 ASP A C 1
ATOM 817 O O . ASP A 1 99 ? 6.655 14.460 -4.807 1.00 80.75 99 ASP A O 1
ATOM 821 N N . ILE A 1 100 ? 5.831 12.525 -4.022 1.00 80.31 100 ILE A N 1
ATOM 822 C CA . ILE A 1 100 ? 6.994 12.224 -3.180 1.00 80.31 100 ILE A CA 1
ATOM 823 C C . ILE A 1 100 ? 8.145 11.596 -3.989 1.00 80.31 100 ILE A C 1
ATOM 825 O O . ILE A 1 100 ? 9.312 11.829 -3.667 1.00 80.31 100 ILE A O 1
ATOM 829 N N . PHE A 1 101 ? 7.860 10.803 -5.033 1.00 72.88 101 PHE A N 1
ATOM 830 C CA . PHE A 1 101 ? 8.850 9.889 -5.636 1.00 72.88 101 PHE A CA 1
ATOM 831 C C . PHE A 1 101 ? 9.147 10.093 -7.130 1.00 72.88 101 PHE A C 1
ATOM 833 O O . PHE A 1 101 ? 9.606 9.148 -7.778 1.00 72.88 101 PHE A O 1
ATOM 840 N N . GLN A 1 102 ? 8.979 11.323 -7.627 1.00 66.94 102 GLN A N 1
ATOM 841 C CA . GLN A 1 102 ? 9.108 11.795 -9.022 1.00 66.94 102 GLN A CA 1
ATOM 842 C C . GLN A 1 102 ? 9.924 10.933 -10.018 1.00 66.94 102 GLN A C 1
ATOM 844 O O . GLN A 1 102 ? 9.437 10.677 -11.116 1.00 66.94 102 GLN A O 1
ATOM 849 N N . ASP A 1 103 ? 11.131 10.459 -9.675 1.00 69.75 103 ASP A N 1
ATOM 850 C CA . ASP A 1 103 ? 12.012 9.734 -10.615 1.00 69.75 103 ASP A CA 1
ATOM 851 C C . ASP A 1 103 ? 12.519 8.353 -10.149 1.00 69.75 103 ASP A C 1
ATOM 853 O O . ASP A 1 103 ? 13.179 7.638 -10.911 1.00 69.75 103 ASP A O 1
ATOM 857 N N . GLY A 1 104 ? 12.254 7.957 -8.900 1.00 75.19 104 GLY A N 1
ATOM 858 C CA . GLY A 1 104 ? 12.914 6.800 -8.272 1.00 75.19 104 GLY A CA 1
ATOM 859 C C . GLY A 1 104 ? 12.092 5.513 -8.228 1.00 75.19 104 GLY A C 1
ATOM 860 O O . GLY A 1 104 ? 12.655 4.435 -8.019 1.00 75.19 104 GLY A O 1
ATOM 861 N N . LEU A 1 105 ? 10.775 5.615 -8.410 1.00 84.25 105 LEU A N 1
ATOM 862 C CA . LEU A 1 105 ? 9.830 4.522 -8.196 1.00 84.25 105 LEU A CA 1
ATOM 863 C C . LEU A 1 105 ? 9.147 4.107 -9.507 1.00 84.25 105 LEU A C 1
ATOM 865 O O . LEU A 1 105 ? 8.972 4.904 -10.429 1.00 84.25 105 LEU A O 1
ATOM 869 N N . ILE A 1 106 ? 8.767 2.832 -9.594 1.00 89.75 106 ILE A N 1
ATOM 870 C CA . ILE A 1 106 ? 7.867 2.350 -10.644 1.00 89.75 106 ILE A CA 1
ATOM 871 C C . ILE A 1 106 ? 6.441 2.596 -10.173 1.00 89.75 106 ILE A C 1
ATOM 873 O O . ILE A 1 106 ? 6.092 2.198 -9.066 1.00 89.75 106 ILE A O 1
ATOM 877 N N . TYR A 1 107 ? 5.614 3.215 -11.002 1.00 91.19 107 TYR A N 1
ATOM 878 C CA . TYR A 1 107 ? 4.189 3.274 -10.734 1.00 91.19 107 TYR A CA 1
ATOM 879 C C . TYR A 1 107 ? 3.560 1.920 -11.094 1.00 91.19 107 TYR A C 1
ATOM 881 O O . TYR A 1 107 ? 3.715 1.450 -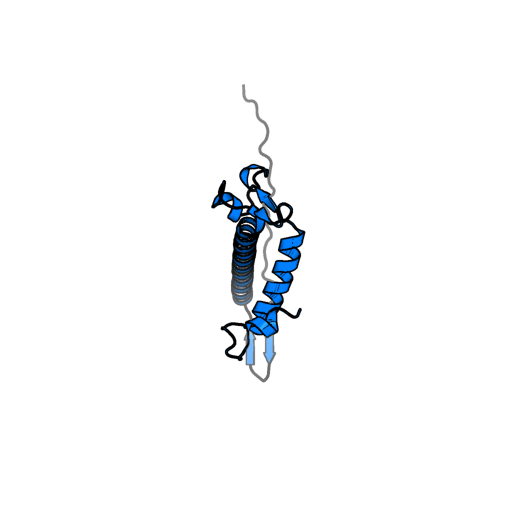12.228 1.00 91.19 107 TYR A O 1
ATOM 889 N N . PRO A 1 108 ? 2.903 1.246 -10.140 1.00 93.25 108 PRO A N 1
ATOM 890 C CA . PRO A 1 108 ? 2.422 -0.114 -10.327 1.00 93.25 108 PRO A CA 1
ATOM 891 C C . PRO A 1 108 ? 1.285 -0.173 -11.355 1.00 93.25 108 PRO A C 1
ATOM 893 O O . PRO A 1 108 ? 0.347 0.622 -11.337 1.00 93.25 108 PRO A O 1
ATOM 896 N N . GLY A 1 109 ? 1.328 -1.166 -12.241 1.00 92.31 109 GLY A N 1
ATOM 897 C CA . GLY A 1 109 ? 0.247 -1.422 -13.186 1.00 92.31 109 GLY A CA 1
ATOM 898 C C . GLY A 1 109 ? -1.023 -1.954 -12.508 1.00 92.31 109 GLY A C 1
ATOM 899 O O . GLY A 1 109 ? -1.006 -2.525 -11.415 1.00 92.31 109 GLY A O 1
ATOM 900 N N . LYS A 1 110 ? -2.157 -1.871 -13.210 1.00 92.06 110 LYS A N 1
ATOM 901 C CA . LYS A 1 110 ? -3.462 -2.328 -12.687 1.00 92.06 110 LYS A CA 1
ATOM 902 C C . LYS A 1 110 ? -3.460 -3.798 -12.255 1.00 92.06 110 LYS A C 1
ATOM 904 O O . LYS A 1 110 ? -4.083 -4.153 -11.261 1.00 92.06 110 LYS A O 1
ATOM 909 N N . ARG A 1 111 ? -2.743 -4.658 -12.989 1.00 91.56 111 ARG A N 1
ATOM 910 C CA . ARG A 1 111 ? -2.686 -6.100 -12.709 1.00 91.56 111 ARG A CA 1
ATOM 911 C C . ARG A 1 111 ? -1.991 -6.401 -11.382 1.00 91.56 111 ARG A C 1
ATOM 913 O O . ARG A 1 111 ? -2.486 -7.231 -10.627 1.00 91.56 111 ARG A O 1
ATOM 920 N N . ILE A 1 112 ? -0.866 -5.742 -11.101 1.00 92.12 112 ILE A N 1
ATOM 921 C CA . ILE A 1 112 ? -0.141 -5.964 -9.847 1.00 92.12 112 ILE A CA 1
ATOM 922 C C . ILE A 1 112 ? -0.899 -5.353 -8.667 1.00 92.12 112 ILE A C 1
ATOM 924 O O . ILE A 1 112 ? -0.988 -5.993 -7.625 1.00 92.12 112 ILE A O 1
ATOM 928 N N . MET A 1 113 ? -1.542 -4.193 -8.855 1.00 94.88 113 MET A N 1
ATOM 929 C CA . MET A 1 113 ? -2.404 -3.595 -7.831 1.00 94.88 113 MET A CA 1
ATOM 930 C C . MET A 1 113 ? -3.589 -4.494 -7.482 1.00 94.88 113 MET A C 1
ATOM 932 O O . MET A 1 113 ? -3.892 -4.674 -6.309 1.00 94.88 113 MET A O 1
ATOM 936 N N . TYR A 1 114 ? -4.230 -5.116 -8.474 1.00 94.25 114 TYR A N 1
ATOM 937 C CA . TYR A 1 114 ? -5.307 -6.077 -8.227 1.00 94.25 114 TYR A CA 1
ATOM 938 C C . TYR A 1 114 ? -4.849 -7.248 -7.345 1.00 94.25 114 TYR A C 1
ATOM 940 O O . TYR A 1 114 ? -5.497 -7.563 -6.351 1.00 94.25 114 TYR A O 1
ATOM 948 N N . VAL A 1 115 ? -3.701 -7.853 -7.669 1.00 92.62 115 VAL A N 1
ATOM 949 C CA . VAL A 1 115 ? -3.132 -8.956 -6.876 1.00 92.62 115 VAL A CA 1
ATOM 950 C C . VAL A 1 115 ? -2.758 -8.489 -5.468 1.00 92.62 115 VAL A C 1
ATOM 952 O O . VAL A 1 115 ? -3.063 -9.173 -4.496 1.00 92.62 115 VAL A O 1
ATOM 955 N N . LEU A 1 116 ? -2.135 -7.318 -5.340 1.00 93.44 116 LEU A N 1
ATOM 956 C CA . LEU A 1 116 ? -1.729 -6.775 -4.045 1.00 93.44 116 LEU A CA 1
ATOM 957 C C . LEU A 1 116 ? -2.912 -6.416 -3.150 1.00 93.44 116 LEU A C 1
ATOM 959 O O . LEU A 1 116 ? -2.818 -6.635 -1.952 1.00 93.44 116 LEU A O 1
ATOM 963 N N . ASN A 1 117 ? -4.027 -5.943 -3.705 1.00 94.38 117 ASN A N 1
ATOM 964 C CA . ASN A 1 117 ? -5.251 -5.721 -2.935 1.00 94.38 117 ASN A CA 1
ATOM 965 C C . ASN A 1 117 ? -5.795 -7.026 -2.338 1.00 94.38 117 ASN A C 1
ATOM 967 O O . ASN A 1 117 ? -6.160 -7.055 -1.166 1.00 94.38 117 ASN A O 1
ATOM 971 N N . ILE A 1 118 ? -5.794 -8.119 -3.110 1.00 93.00 118 ILE A N 1
ATOM 972 C CA . ILE A 1 118 ? -6.201 -9.444 -2.611 1.00 93.00 118 ILE A CA 1
ATOM 973 C C . ILE A 1 118 ? -5.241 -9.920 -1.516 1.00 93.00 118 ILE A C 1
ATOM 975 O O . ILE A 1 118 ? -5.684 -10.342 -0.450 1.00 93.00 118 ILE A O 1
ATOM 979 N N . LEU A 1 119 ? -3.930 -9.811 -1.753 1.00 91.31 119 LEU A N 1
ATOM 980 C CA . LEU A 1 119 ? -2.917 -10.200 -0.770 1.00 91.31 119 LEU A CA 1
ATOM 981 C C . LEU A 1 119 ? -3.014 -9.366 0.510 1.00 91.31 119 LEU A C 1
ATOM 983 O O . LEU A 1 119 ? -2.893 -9.919 1.598 1.00 91.31 119 LEU A O 1
ATOM 987 N N . ASN A 1 120 ? -3.258 -8.060 0.396 1.00 92.56 120 ASN A N 1
ATOM 988 C CA . ASN A 1 120 ? -3.434 -7.178 1.544 1.00 92.56 120 ASN A CA 1
ATOM 989 C C . ASN A 1 120 ? -4.702 -7.539 2.327 1.00 92.56 120 ASN A C 1
ATOM 991 O O . ASN A 1 120 ? -4.660 -7.615 3.550 1.00 92.56 120 ASN A O 1
ATOM 995 N N . ALA A 1 121 ? -5.807 -7.836 1.639 1.00 90.88 121 ALA A N 1
ATOM 996 C CA . ALA A 1 121 ? -7.040 -8.275 2.285 1.00 90.88 121 ALA A CA 1
ATOM 997 C C . ALA A 1 121 ? -6.848 -9.590 3.060 1.00 90.88 121 ALA A C 1
ATOM 999 O O . ALA A 1 121 ? -7.267 -9.683 4.214 1.00 90.88 121 ALA A O 1
ATOM 1000 N N . GLU A 1 122 ? -6.176 -10.588 2.477 1.00 89.62 122 GLU A N 1
ATOM 1001 C CA . GLU A 1 122 ? -5.869 -11.841 3.184 1.00 89.62 122 GLU A CA 1
ATOM 1002 C C . GLU A 1 122 ? -4.860 -11.628 4.324 1.00 89.62 122 GLU A C 1
ATOM 1004 O O . GLU A 1 122 ? -5.030 -12.193 5.404 1.00 89.62 122 GLU A O 1
ATOM 1009 N N . PHE A 1 123 ? -3.866 -10.752 4.146 1.00 89.75 123 PHE A N 1
ATOM 1010 C CA . PHE A 1 123 ? -2.926 -10.369 5.202 1.00 89.75 123 PHE A CA 1
ATOM 1011 C C . PHE A 1 123 ? -3.647 -9.731 6.400 1.00 89.75 123 PHE A C 1
ATOM 1013 O O . PHE A 1 123 ? -3.449 -10.149 7.544 1.00 89.75 123 PHE A O 1
ATOM 1020 N N . VAL A 1 124 ? -4.525 -8.755 6.150 1.00 89.94 124 VAL A N 1
ATOM 1021 C CA . VAL A 1 124 ? -5.318 -8.073 7.186 1.00 89.94 124 VAL A CA 1
ATOM 1022 C C . VAL A 1 124 ? -6.289 -9.039 7.851 1.00 89.94 124 VAL A C 1
ATOM 1024 O O . VAL A 1 124 ? -6.436 -9.015 9.067 1.00 89.94 124 VAL A O 1
ATOM 1027 N N . LYS A 1 125 ? -6.924 -9.932 7.093 1.00 88.81 125 LYS A N 1
ATOM 1028 C CA . LYS A 1 125 ? -7.810 -10.965 7.642 1.00 88.81 125 LYS A CA 1
ATOM 1029 C C . LYS A 1 125 ? -7.064 -11.951 8.542 1.00 88.81 125 LYS A C 1
ATOM 1031 O O . LYS A 1 125 ? -7.608 -12.362 9.563 1.00 88.81 125 LYS A O 1
ATOM 1036 N N . TYR A 1 126 ? -5.838 -12.322 8.177 1.00 87.81 126 TYR A N 1
ATOM 1037 C CA . TYR A 1 126 ? -5.024 -13.262 8.944 1.00 87.81 126 TYR A CA 1
ATOM 1038 C C . TYR A 1 126 ? -4.447 -12.641 10.224 1.00 87.81 126 TYR A C 1
ATOM 1040 O O . TYR A 1 126 ? -4.457 -13.270 11.281 1.00 87.81 126 TYR A O 1
ATOM 1048 N N . HIS A 1 127 ? -3.934 -11.411 10.155 1.00 87.31 127 HIS A N 1
ATOM 1049 C CA . HIS A 1 127 ? -3.320 -10.749 11.309 1.00 87.31 127 HIS A CA 1
ATOM 1050 C C . HIS A 1 127 ? -4.341 -9.959 12.153 1.00 87.31 127 HIS A C 1
ATOM 1052 O O . HIS A 1 127 ? -4.293 -9.968 13.381 1.00 87.31 127 HIS A O 1
ATOM 1058 N N . GLY A 1 128 ? -5.319 -9.305 11.540 1.00 86.56 128 GLY A N 1
ATOM 1059 C CA . GLY A 1 128 ? -6.198 -8.361 12.224 1.00 86.56 128 GLY A CA 1
ATOM 1060 C C . GLY A 1 128 ? -5.410 -7.144 12.715 1.00 86.56 128 GLY A C 1
ATOM 1061 O O . GLY A 1 128 ? -4.582 -6.592 11.998 1.00 86.56 128 GLY A O 1
ATOM 1062 N N . LYS A 1 129 ? -5.646 -6.717 13.961 1.00 84.81 129 LYS A N 1
ATOM 1063 C CA . LYS A 1 129 ? -5.015 -5.509 14.531 1.00 84.81 129 LYS A CA 1
ATOM 1064 C C . LYS A 1 129 ? -3.538 -5.691 14.917 1.00 84.81 129 LYS A C 1
ATOM 1066 O O . LYS A 1 129 ? -2.817 -4.710 15.073 1.00 84.81 129 LYS A O 1
ATOM 1071 N N . PHE A 1 130 ? -3.088 -6.927 15.117 1.00 87.69 130 PHE A N 1
ATOM 1072 C CA . PHE A 1 130 ? -1.731 -7.244 15.567 1.00 87.69 130 PHE A CA 1
ATOM 1073 C C . PHE A 1 130 ? -1.185 -8.421 14.774 1.00 87.69 130 PHE A C 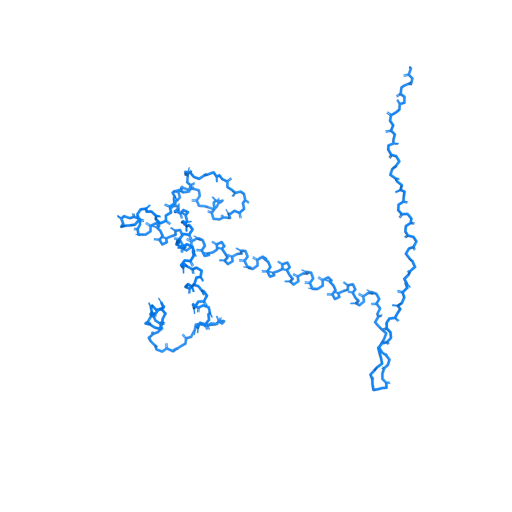1
ATOM 1075 O O . PHE A 1 130 ? -1.944 -9.229 14.269 1.00 87.69 130 PHE A O 1
ATOM 1082 N N . PHE A 1 131 ? 0.130 -8.602 14.707 1.00 85.62 131 PHE A N 1
ATOM 1083 C CA . PHE A 1 131 ? 0.653 -9.795 14.048 1.00 85.62 131 PHE A CA 1
ATOM 1084 C C . PHE A 1 131 ? 0.184 -11.076 14.759 1.00 85.62 131 PHE A C 1
ATOM 1086 O O . PHE A 1 131 ? 0.521 -11.307 15.923 1.00 85.62 131 PHE A O 1
ATOM 1093 N N . SER A 1 132 ? -0.579 -11.911 14.040 1.00 85.12 132 SER A N 1
ATOM 1094 C CA . SER A 1 132 ? -0.792 -13.321 14.388 1.00 85.12 132 SER A CA 1
ATOM 1095 C C . SER A 1 132 ? 0.521 -13.994 14.811 1.00 85.12 132 SER A C 1
ATOM 1097 O O . SER A 1 132 ? 1.571 -13.789 14.197 1.00 85.12 132 SER A O 1
ATOM 1099 N N . LYS A 1 133 ? 0.444 -14.780 15.890 1.00 85.31 133 LYS A N 1
ATOM 1100 C CA . LYS A 1 133 ? 1.569 -15.496 16.514 1.00 85.31 133 LYS A CA 1
ATOM 1101 C C . LYS A 1 133 ? 1.594 -16.982 16.157 1.00 85.31 133 LYS A C 1
ATOM 1103 O O . LYS A 1 133 ? 2.299 -17.746 16.807 1.00 85.31 133 LYS A O 1
ATOM 1108 N N . GLU A 1 134 ? 0.775 -17.392 15.197 1.00 84.19 134 GLU A N 1
ATOM 1109 C CA . GLU A 1 134 ? 0.758 -18.767 14.712 1.00 84.19 134 GLU A CA 1
ATOM 1110 C C . GLU A 1 134 ? 2.091 -19.125 14.043 1.00 84.19 134 GLU A C 1
ATOM 1112 O O . GLU A 1 134 ? 2.776 -18.268 13.483 1.00 84.19 134 GLU A O 1
ATOM 1117 N N . ASP A 1 135 ? 2.467 -20.399 14.094 1.00 82.31 135 ASP A N 1
ATOM 1118 C CA . ASP A 1 135 ? 3.667 -20.878 13.414 1.00 82.31 135 ASP A CA 1
ATOM 1119 C C . ASP A 1 135 ? 3.458 -20.911 11.891 1.00 82.31 135 ASP A C 1
ATOM 1121 O O . ASP A 1 135 ? 2.347 -21.073 11.394 1.00 82.31 135 ASP A O 1
ATOM 1125 N N . ASN A 1 136 ? 4.547 -20.816 11.120 1.00 79.69 136 ASN A N 1
ATOM 1126 C CA . ASN A 1 136 ? 4.531 -20.927 9.652 1.00 79.69 136 ASN A CA 1
ATOM 1127 C C . ASN A 1 136 ? 3.672 -19.881 8.908 1.00 79.69 136 ASN A C 1
ATOM 1129 O O . ASN A 1 136 ? 3.213 -20.145 7.797 1.00 79.69 136 ASN A O 1
ATOM 1133 N N . VAL A 1 137 ? 3.545 -18.673 9.466 1.00 78.56 137 VAL A N 1
ATOM 1134 C CA . VAL A 1 137 ? 2.808 -17.518 8.909 1.00 78.56 137 VAL A CA 1
ATOM 1135 C C . VAL A 1 137 ? 2.979 -17.332 7.393 1.00 78.56 137 VAL A C 1
ATOM 1137 O O . VAL A 1 137 ? 2.001 -17.161 6.669 1.00 78.56 137 VAL A O 1
ATOM 1140 N N . PHE A 1 138 ? 4.213 -17.403 6.886 1.00 75.38 138 PHE A N 1
ATOM 1141 C CA . PHE A 1 138 ? 4.483 -17.221 5.456 1.00 75.38 138 PHE A CA 1
ATOM 1142 C C . PHE A 1 138 ? 3.904 -18.338 4.584 1.00 75.38 138 PHE A C 1
ATOM 1144 O O . PHE A 1 138 ? 3.439 -18.065 3.484 1.00 75.38 138 PHE A O 1
ATOM 1151 N N . ASN A 1 139 ? 3.895 -19.582 5.066 1.00 75.44 139 ASN A N 1
ATOM 1152 C CA . ASN A 1 139 ? 3.308 -20.686 4.313 1.00 75.44 139 ASN A CA 1
ATOM 1153 C C . ASN A 1 139 ? 1.792 -20.508 4.221 1.00 75.44 139 ASN A C 1
ATOM 1155 O O . ASN A 1 139 ? 1.236 -20.660 3.143 1.00 75.44 139 ASN A O 1
ATOM 1159 N N . CYS A 1 140 ? 1.132 -20.109 5.308 1.00 68.12 140 CYS A N 1
ATOM 1160 C CA . CYS A 1 140 ? -0.318 -19.912 5.317 1.00 68.12 140 CYS A CA 1
ATOM 1161 C C . CYS A 1 140 ? -0.787 -18.808 4.352 1.00 68.12 140 CYS A C 1
ATOM 1163 O O . CYS A 1 140 ? -1.863 -18.935 3.778 1.00 68.12 140 CYS A O 1
ATOM 1165 N N . MET A 1 141 ? 0.021 -17.766 4.122 1.00 68.75 141 MET A N 1
ATOM 1166 C CA . MET A 1 141 ? -0.331 -16.661 3.216 1.00 68.75 141 MET A CA 1
ATOM 1167 C C . MET A 1 141 ? 0.029 -16.880 1.738 1.00 68.75 141 MET A C 1
ATOM 1169 O O . MET A 1 141 ? -0.528 -16.201 0.882 1.00 68.75 141 MET A O 1
ATOM 1173 N N . ILE A 1 142 ? 0.953 -17.790 1.411 1.00 62.34 142 ILE A N 1
ATOM 1174 C CA . ILE A 1 142 ? 1.440 -17.979 0.027 1.00 62.34 142 ILE A CA 1
ATOM 1175 C C . ILE A 1 142 ? 0.565 -18.958 -0.788 1.00 62.34 142 ILE A C 1
ATOM 1177 O O . ILE A 1 142 ? 0.635 -18.947 -2.013 1.00 62.34 142 ILE A O 1
ATOM 1181 N N . TYR A 1 143 ? -0.275 -19.781 -0.149 1.00 54.84 143 TYR A N 1
ATOM 1182 C CA . TYR A 1 143 ? -1.112 -20.796 -0.821 1.00 54.84 143 TYR A CA 1
ATOM 1183 C C . TYR A 1 143 ? -2.522 -20.321 -1.239 1.00 54.84 143 TYR A C 1
ATOM 1185 O O . TYR A 1 143 ? -3.420 -21.154 -1.375 1.00 54.84 143 TYR A O 1
ATOM 1193 N N . VAL A 1 144 ? -2.725 -19.016 -1.453 1.00 47.38 144 VAL A N 1
ATOM 1194 C CA . VAL A 1 144 ? -3.971 -18.466 -2.033 1.00 47.38 144 VAL A CA 1
ATOM 1195 C C . VAL A 1 144 ? -3.884 -18.415 -3.556 1.00 47.38 144 VAL A C 1
ATOM 1197 O O . VAL A 1 144 ? -2.843 -17.949 -4.073 1.00 47.38 144 VAL A O 1
#

Organism: Strigamia maritima (NCBI:txid126957)

Sequence (144 aa):
MLSSVVIENTPPLDVDYTPEEEIIMRSDNEIFTITEKDLSEVNLDLLKFFEEQEVCNHIEEEGLKYIAGYACFRFRAKYPDLGDYMRNLEFSNLDWVMDIFQDGLIYPGKRIMYVLNILNAEFVKYHGKFFSKEDNVFNCMIYV

Radius of gyration: 27.25 Å; chains: 1; bounding box: 56×82×51 Å